Protein AF-C0Z719-F1 (afdb_monomer)

Solvent-accessible surface area (backbone atoms only — not comparable to full-atom values): 5711 Å² total; per-residue (Å²): 136,86,65,74,73,58,56,56,56,55,49,51,53,54,52,52,50,47,54,56,50,30,56,76,69,71,51,59,74,87,82,38,93,46,71,56,60,46,40,41,57,53,52,72,75,46,57,66,73,59,44,51,55,48,52,67,68,60,41,79,90,42,68,47,101,46,76,62,14,46,46,49,50,36,42,52,54,47,47,48,73,76,51,74,77,72,83,85,76,83,86,78,132

Foldseek 3Di:
DDDVVVVVVVVVVVVVVLVVLCVVVVHDPVVDPDLLVSLLVSLVPDDLVVLVVVLVVLDPVQCDPDSSVSNNVSSVVSNCVVDVPDPPDDPDD

Mean predicted aligned error: 10.05 Å

Radius of gyration: 14.97 Å; Cα contacts (8 Å, |Δi|>4): 56; chains: 1; bounding box: 52×32×28 Å

Sequence (93 aa):
MHNPSNVSVDAIKLLGLMDEVCEKLGLRLRDYTTPEDLFEAVFSRTSIKILRKLDEKMGDEYLQDDLLGIMHRAVRARIRKVSPETVESGRSA

Nearest PDB structures (foldseek):
  5njd-assembly5_J  TM=4.935E-01  e=2.144E+00  Homo sapiens

Organism: Brevibacillus brevis (strain 47 / JCM 6285 / NBRC 100599) (NCBI:txid358681)

pLDDT: mean 73.06, std 14.01, range [36.69, 87.94]

Structure (mmCIF, N/CA/C/O backbone):
data_AF-C0Z719-F1
#
_entry.id   AF-C0Z719-F1
#
loop_
_atom_site.group_PDB
_atom_site.id
_atom_site.type_symbol
_atom_site.label_atom_id
_atom_site.label_alt_id
_atom_site.label_comp_id
_atom_site.label_asym_id
_atom_site.label_entity_id
_atom_site.label_seq_id
_atom_site.pdbx_PDB_ins_code
_atom_site.Cartn_x
_atom_site.Cartn_y
_atom_site.Cartn_z
_atom_site.occupancy
_atom_site.B_iso_or_equiv
_atom_site.auth_seq_id
_atom_site.auth_comp_id
_atom_site.auth_asym_id
_atom_site.auth_atom_id
_atom_site.pdbx_PDB_model_num
ATOM 1 N N . MET A 1 1 ? 17.298 17.095 -16.098 1.00 37.38 1 MET A N 1
ATOM 2 C CA . MET A 1 1 ? 18.143 15.882 -16.105 1.00 37.38 1 MET A CA 1
ATOM 3 C C . MET A 1 1 ? 17.756 15.052 -14.890 1.00 37.38 1 MET A C 1
ATOM 5 O O . MET A 1 1 ? 18.154 15.404 -13.789 1.00 37.38 1 MET A O 1
ATOM 9 N N . HIS A 1 2 ? 16.899 14.041 -15.056 1.00 41.38 2 HIS A N 1
ATOM 10 C CA . HIS A 1 2 ? 16.588 13.102 -13.973 1.00 41.38 2 HIS A CA 1
ATOM 11 C C . HIS A 1 2 ? 17.755 12.127 -13.844 1.00 41.38 2 HIS A C 1
ATOM 13 O O . HIS A 1 2 ? 18.150 11.511 -14.831 1.00 41.38 2 HIS A O 1
ATOM 19 N N . ASN A 1 3 ? 18.331 12.033 -12.648 1.00 36.69 3 ASN A N 1
ATOM 20 C CA . ASN A 1 3 ? 19.425 11.118 -12.362 1.00 36.69 3 A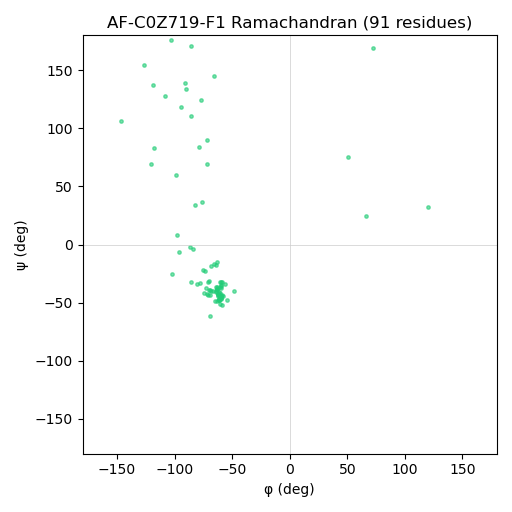SN A CA 1
ATOM 21 C C . ASN A 1 3 ? 18.810 9.750 -11.998 1.00 36.69 3 ASN A C 1
ATOM 23 O O . ASN A 1 3 ? 18.204 9.643 -10.929 1.00 36.69 3 ASN A O 1
ATOM 27 N N . PRO A 1 4 ? 18.939 8.706 -12.838 1.00 46.59 4 PRO A N 1
ATOM 28 C CA . PRO A 1 4 ? 18.322 7.394 -12.594 1.00 46.59 4 PRO A CA 1
ATOM 29 C C . PRO A 1 4 ? 18.847 6.703 -11.322 1.00 46.59 4 PRO A C 1
ATOM 31 O O . PRO A 1 4 ? 18.224 5.783 -10.804 1.00 46.59 4 PRO A O 1
ATOM 34 N N . SER A 1 5 ? 19.971 7.171 -10.776 1.00 49.09 5 SER A N 1
ATOM 35 C CA . SER A 1 5 ? 20.624 6.589 -9.602 1.00 49.09 5 SER A CA 1
ATOM 36 C C . SER A 1 5 ? 19.928 6.888 -8.267 1.00 49.09 5 SER A C 1
ATOM 38 O O . SER A 1 5 ? 20.126 6.139 -7.315 1.00 49.09 5 SER A O 1
ATOM 40 N N . ASN A 1 6 ? 19.118 7.951 -8.170 1.00 51.22 6 ASN A N 1
ATOM 41 C CA . ASN A 1 6 ? 18.390 8.269 -6.930 1.00 51.22 6 ASN A CA 1
ATOM 42 C C . ASN A 1 6 ? 17.116 7.426 -6.774 1.00 51.22 6 ASN A C 1
ATOM 44 O O . ASN A 1 6 ? 16.786 7.017 -5.664 1.00 51.22 6 ASN A O 1
ATOM 48 N N . VAL A 1 7 ? 16.457 7.110 -7.893 1.00 48.66 7 VAL A N 1
ATOM 49 C CA . VAL A 1 7 ? 15.216 6.320 -7.938 1.00 48.66 7 VAL A CA 1
ATOM 50 C C . VAL A 1 7 ? 15.427 4.938 -7.322 1.00 48.66 7 VAL A C 1
ATOM 52 O O . VAL A 1 7 ? 14.628 4.502 -6.499 1.00 48.66 7 VAL A O 1
ATOM 55 N N . SER A 1 8 ? 16.548 4.279 -7.630 1.00 56.59 8 SER A N 1
ATOM 56 C CA . SER A 1 8 ? 16.845 2.949 -7.087 1.00 56.59 8 SER A CA 1
ATOM 57 C C . SER A 1 8 ? 16.993 2.944 -5.564 1.00 56.59 8 SER A C 1
ATOM 59 O O . SER A 1 8 ? 16.567 1.996 -4.915 1.00 56.59 8 SER A O 1
ATOM 61 N N . VAL A 1 9 ? 17.571 3.987 -4.963 1.00 56.62 9 VAL A N 1
ATOM 62 C CA . VAL A 1 9 ? 17.841 4.006 -3.515 1.00 56.62 9 VAL A CA 1
ATOM 63 C C . VAL A 1 9 ? 16.561 4.228 -2.711 1.00 56.62 9 VAL A C 1
ATOM 65 O O . VAL A 1 9 ? 16.353 3.561 -1.694 1.00 56.62 9 VAL A O 1
ATOM 68 N N . ASP A 1 10 ? 15.692 5.134 -3.158 1.00 62.16 10 ASP A N 1
ATOM 69 C CA . ASP A 1 10 ? 14.409 5.380 -2.497 1.00 62.16 10 ASP A CA 1
ATOM 70 C C . ASP A 1 10 ? 13.420 4.231 -2.725 1.00 62.16 10 ASP A C 1
ATOM 72 O O . ASP A 1 10 ? 12.755 3.811 -1.776 1.00 62.16 10 ASP A O 1
ATOM 76 N N . ALA A 1 11 ? 13.418 3.626 -3.918 1.00 60.59 11 ALA A N 1
ATOM 77 C CA . ALA A 1 11 ? 12.654 2.415 -4.209 1.00 60.59 11 ALA A CA 1
ATOM 78 C C . ALA A 1 11 ? 13.061 1.238 -3.312 1.00 60.59 11 ALA A C 1
ATOM 80 O O . ALA A 1 11 ? 12.206 0.586 -2.717 1.00 60.59 11 ALA A O 1
ATOM 81 N N . ILE A 1 12 ? 14.367 0.989 -3.152 1.00 64.38 12 ILE A N 1
ATOM 82 C CA . ILE A 1 12 ? 14.877 -0.092 -2.295 1.00 64.38 12 ILE A CA 1
ATOM 83 C C . ILE A 1 12 ? 14.483 0.137 -0.832 1.00 64.38 12 ILE A C 1
ATOM 85 O O . ILE A 1 12 ? 14.044 -0.795 -0.160 1.00 64.38 12 ILE A O 1
ATOM 89 N N . LYS A 1 13 ? 14.586 1.375 -0.328 1.00 68.31 13 LYS A N 1
ATOM 90 C CA . LYS A 1 13 ? 14.149 1.705 1.040 1.00 68.31 13 LYS A CA 1
ATOM 91 C C . LYS A 1 13 ? 12.650 1.494 1.228 1.00 68.31 13 LYS A C 1
ATOM 93 O O . LYS A 1 13 ? 12.226 1.033 2.284 1.00 68.31 13 LYS A O 1
ATOM 98 N N . LEU A 1 14 ? 11.857 1.841 0.221 1.00 67.06 14 LEU A N 1
ATOM 99 C CA . LEU A 1 14 ? 10.407 1.701 0.241 1.00 67.06 14 LEU A CA 1
ATOM 100 C C . LEU A 1 14 ? 9.972 0.229 0.195 1.00 67.06 14 LEU A C 1
ATOM 102 O O . LEU A 1 14 ? 9.074 -0.164 0.934 1.00 67.06 14 LEU A O 1
ATOM 106 N N . LEU A 1 15 ? 10.662 -0.597 -0.593 1.00 68.50 15 LEU A N 1
ATOM 107 C CA . LEU A 1 15 ? 10.464 -2.047 -0.615 1.00 68.50 15 LEU A CA 1
ATOM 108 C C . LEU A 1 15 ? 10.894 -2.705 0.704 1.00 68.50 15 LEU A C 1
ATOM 110 O O . LEU A 1 15 ? 10.173 -3.555 1.214 1.00 68.50 15 LEU A O 1
ATOM 114 N N . GLY A 1 16 ? 12.003 -2.264 1.307 1.00 71.12 16 GLY A N 1
ATOM 115 C CA . GLY A 1 16 ? 12.414 -2.724 2.639 1.00 71.12 16 GLY A CA 1
ATOM 116 C C . GLY A 1 16 ? 11.405 -2.358 3.734 1.00 71.12 16 GLY A C 1
ATOM 117 O O . GLY A 1 16 ? 11.105 -3.170 4.604 1.00 71.12 16 GLY A O 1
ATOM 118 N N . LEU A 1 17 ? 10.810 -1.163 3.650 1.00 70.31 17 LEU A N 1
ATOM 119 C CA . LEU A 1 17 ? 9.681 -0.770 4.499 1.00 70.31 17 LEU A CA 1
ATOM 120 C C . LEU A 1 17 ? 8.468 -1.687 4.297 1.00 70.31 17 LEU A C 1
ATOM 122 O O . LEU A 1 17 ? 7.766 -1.976 5.262 1.00 70.31 17 LEU A O 1
ATOM 126 N N . MET A 1 18 ? 8.212 -2.149 3.071 1.00 71.69 18 MET A N 1
ATOM 127 C CA . MET A 1 18 ? 7.097 -3.057 2.804 1.00 71.69 18 MET A CA 1
ATOM 128 C C . MET A 1 18 ? 7.303 -4.445 3.384 1.00 71.69 18 MET A C 1
ATOM 130 O O . MET A 1 18 ? 6.352 -4.989 3.939 1.00 71.69 18 MET A O 1
ATOM 134 N N . ASP A 1 19 ? 8.516 -4.980 3.322 1.00 72.62 19 ASP A N 1
ATOM 135 C CA . ASP A 1 19 ? 8.841 -6.266 3.939 1.00 72.62 19 ASP A CA 1
ATOM 136 C C . ASP A 1 19 ? 8.627 -6.217 5.464 1.00 72.62 19 ASP A C 1
ATOM 138 O O . ASP A 1 19 ? 7.881 -7.025 6.021 1.00 72.62 19 ASP A O 1
ATOM 142 N N . GLU A 1 20 ? 9.133 -5.164 6.122 1.00 75.38 20 GLU A N 1
ATOM 143 C CA . GLU A 1 20 ? 8.942 -4.950 7.564 1.00 75.38 20 GLU A CA 1
ATOM 144 C C . GLU A 1 20 ? 7.457 -4.793 7.937 1.00 75.38 20 GLU A C 1
ATOM 146 O O . GLU A 1 20 ? 6.985 -5.320 8.949 1.00 75.38 20 GLU A O 1
ATOM 151 N N . VAL A 1 21 ? 6.689 -4.064 7.123 1.00 74.75 21 VAL A N 1
ATOM 152 C CA . VAL A 1 21 ? 5.252 -3.878 7.352 1.00 74.75 21 VAL A CA 1
ATOM 153 C C . VAL A 1 21 ? 4.486 -5.184 7.136 1.00 74.75 21 VAL A C 1
ATOM 155 O O . VAL A 1 21 ? 3.592 -5.486 7.927 1.00 74.75 21 VAL A O 1
ATOM 158 N N . CYS A 1 22 ? 4.830 -5.980 6.121 1.00 80.25 22 CYS A N 1
ATOM 159 C CA . CYS A 1 22 ? 4.226 -7.295 5.906 1.00 80.25 22 CYS A CA 1
ATOM 160 C C . CYS A 1 22 ? 4.468 -8.208 7.111 1.00 80.25 22 CYS A C 1
ATOM 162 O O . CYS A 1 22 ? 3.514 -8.797 7.622 1.00 80.25 22 CYS A O 1
ATOM 164 N N . GLU A 1 23 ? 5.702 -8.253 7.621 1.00 80.44 23 GLU A N 1
ATOM 165 C CA . GLU A 1 23 ? 6.060 -9.052 8.794 1.00 80.44 23 GLU A CA 1
ATOM 166 C C . GLU A 1 23 ? 5.282 -8.608 10.043 1.00 80.44 23 GLU A C 1
ATOM 168 O O . GLU A 1 23 ? 4.635 -9.428 10.698 1.00 80.44 23 GLU A O 1
ATOM 173 N N . LYS A 1 24 ? 5.234 -7.296 10.319 1.00 79.81 24 LYS A N 1
ATOM 174 C CA . LYS A 1 24 ? 4.464 -6.725 11.442 1.00 79.81 24 LYS A CA 1
ATOM 175 C C . LYS A 1 24 ? 2.968 -7.013 11.356 1.00 79.81 24 LYS A C 1
ATOM 177 O O . LYS A 1 24 ? 2.303 -7.139 12.383 1.00 79.81 24 LYS A O 1
ATOM 182 N N . LEU A 1 25 ? 2.427 -7.098 10.144 1.00 79.06 25 LEU A N 1
ATOM 183 C CA . LEU A 1 25 ? 1.021 -7.417 9.901 1.00 79.06 25 LEU A CA 1
ATOM 184 C C . LEU A 1 25 ? 0.750 -8.928 9.826 1.00 79.06 25 LEU A C 1
ATOM 186 O O . LEU A 1 25 ? -0.413 -9.318 9.675 1.00 79.06 25 LEU A O 1
ATOM 190 N N . GLY A 1 26 ? 1.786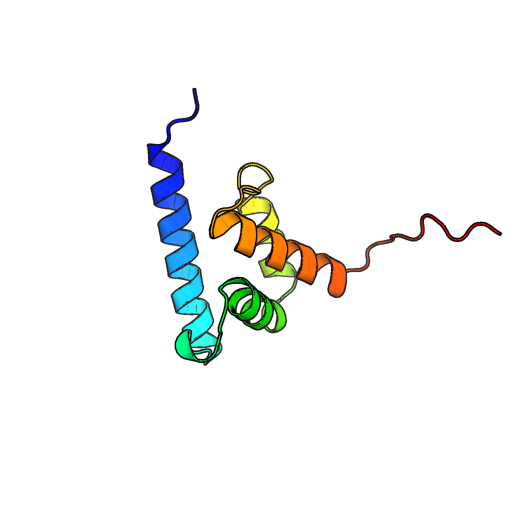 -9.767 9.936 1.00 83.69 26 GLY A N 1
ATOM 191 C CA . GLY A 1 26 ? 1.697 -11.221 9.813 1.00 83.69 26 GLY A CA 1
ATOM 192 C C . GLY A 1 26 ? 1.307 -11.689 8.409 1.00 83.69 26 GLY A C 1
ATOM 193 O O . GLY A 1 26 ? 0.720 -12.760 8.265 1.00 83.69 26 GLY A O 1
ATOM 194 N N . LEU A 1 27 ? 1.575 -10.879 7.384 1.00 82.69 27 LEU A N 1
ATOM 195 C CA . LEU A 1 27 ? 1.283 -11.188 5.988 1.00 82.69 27 LEU A CA 1
ATOM 196 C C . LEU A 1 27 ? 2.481 -11.903 5.364 1.00 82.69 27 LEU A C 1
ATOM 198 O O . LEU A 1 27 ? 3.620 -11.469 5.523 1.00 82.69 27 LEU A O 1
ATOM 202 N N . ARG A 1 28 ? 2.236 -12.994 4.633 1.00 78.88 28 ARG A N 1
ATOM 203 C CA . ARG A 1 28 ? 3.288 -13.715 3.908 1.00 78.88 28 ARG A CA 1
ATOM 204 C C . ARG A 1 28 ? 3.125 -13.476 2.419 1.00 78.88 28 ARG A C 1
ATOM 206 O O . ARG A 1 28 ? 2.064 -13.751 1.876 1.00 78.88 28 ARG A O 1
ATOM 213 N N . LEU A 1 29 ? 4.198 -13.053 1.752 1.00 72.00 29 LEU A N 1
ATOM 214 C CA . LEU A 1 29 ? 4.235 -12.823 0.300 1.00 72.00 29 LEU A CA 1
ATOM 215 C C . LEU A 1 29 ? 3.652 -13.986 -0.518 1.00 72.00 29 LEU A C 1
ATOM 217 O O . LEU A 1 29 ? 2.909 -13.760 -1.461 1.00 72.00 29 LEU A O 1
ATOM 221 N N . ARG A 1 30 ? 3.934 -15.231 -0.116 1.00 79.19 30 ARG A N 1
ATOM 222 C CA . ARG A 1 30 ? 3.451 -16.450 -0.790 1.00 79.19 30 ARG A CA 1
ATOM 223 C C . ARG A 1 30 ? 1.931 -16.646 -0.770 1.00 79.19 30 ARG A C 1
ATOM 225 O O . ARG A 1 30 ? 1.433 -17.481 -1.515 1.00 79.19 30 ARG A O 1
ATOM 232 N N . ASP A 1 31 ? 1.227 -15.943 0.115 1.00 82.06 31 ASP A N 1
ATOM 233 C CA . ASP A 1 31 ? -0.229 -16.037 0.238 1.00 82.06 31 ASP A CA 1
ATOM 234 C C . ASP A 1 31 ? -0.936 -15.118 -0.782 1.00 82.06 31 ASP A C 1
ATOM 236 O O . ASP A 1 31 ? -2.160 -15.139 -0.886 1.00 82.06 31 ASP A O 1
ATOM 240 N N . TYR A 1 32 ? -0.173 -14.332 -1.554 1.00 82.19 32 TYR A N 1
ATOM 241 C CA . TYR A 1 32 ? -0.676 -13.383 -2.543 1.00 82.19 32 TYR A CA 1
ATOM 242 C C . TYR A 1 32 ? -0.178 -13.747 -3.940 1.00 82.19 32 TYR A C 1
ATOM 244 O O . TYR A 1 32 ? 0.983 -14.105 -4.134 1.00 82.19 32 TYR A O 1
ATOM 252 N N . THR A 1 33 ? -1.076 -13.657 -4.922 1.00 82.00 33 THR A N 1
ATOM 253 C CA . THR A 1 33 ? -0.770 -14.013 -6.318 1.00 82.00 33 THR A CA 1
ATOM 254 C C . THR A 1 33 ? -0.143 -12.839 -7.061 1.00 82.00 33 THR A C 1
ATOM 256 O O . THR A 1 33 ? 0.705 -13.035 -7.931 1.00 82.00 33 THR A O 1
ATOM 259 N N . THR A 1 34 ? -0.531 -11.614 -6.699 1.00 83.31 34 THR A N 1
ATOM 260 C CA . THR A 1 34 ? -0.009 -10.389 -7.302 1.00 83.31 34 THR A CA 1
ATOM 261 C C . THR A 1 34 ? 0.521 -9.421 -6.237 1.00 83.31 34 THR A C 1
ATOM 263 O O . THR A 1 34 ? 0.065 -9.445 -5.089 1.00 83.31 34 THR A O 1
ATOM 266 N N . PRO A 1 35 ? 1.471 -8.534 -6.593 1.00 81.56 35 PRO A N 1
ATOM 267 C CA . PRO A 1 35 ? 1.898 -7.459 -5.700 1.00 81.56 35 PRO A CA 1
ATOM 268 C C . PRO A 1 35 ? 0.754 -6.521 -5.304 1.00 81.56 35 PRO A C 1
ATOM 270 O O . PRO A 1 35 ? 0.743 -6.011 -4.190 1.00 81.56 35 PRO A O 1
ATOM 273 N N . GLU A 1 36 ? -0.219 -6.315 -6.196 1.00 83.75 36 GLU A N 1
ATOM 274 C CA . GLU A 1 36 ? -1.400 -5.491 -5.931 1.00 83.75 36 GLU A CA 1
ATOM 275 C C . GLU A 1 36 ? -2.226 -6.047 -4.765 1.00 83.75 36 GLU A C 1
ATOM 277 O O . GLU A 1 36 ? -2.513 -5.301 -3.828 1.00 83.75 36 GLU A O 1
ATOM 282 N N . ASP A 1 37 ? -2.511 -7.355 -4.760 1.00 85.56 37 ASP A N 1
ATOM 283 C CA . ASP A 1 37 ? -3.262 -8.006 -3.675 1.00 85.56 37 ASP A CA 1
ATOM 284 C C . ASP A 1 37 ? -2.544 -7.862 -2.323 1.00 85.56 37 ASP A C 1
ATOM 286 O O . ASP A 1 37 ? -3.166 -7.588 -1.290 1.00 85.56 37 ASP A O 1
ATOM 290 N N . LEU A 1 38 ? -1.214 -8.022 -2.326 1.00 86.25 38 LEU A N 1
ATOM 291 C CA . LEU A 1 38 ? -0.389 -7.850 -1.130 1.00 86.25 38 LEU A CA 1
ATOM 292 C C . LEU A 1 38 ? -0.471 -6.409 -0.617 1.00 86.25 38 LEU A C 1
ATOM 294 O O . LEU A 1 38 ? -0.698 -6.181 0.574 1.00 86.25 38 LEU A O 1
ATOM 298 N N . PHE A 1 39 ? -0.295 -5.431 -1.505 1.00 86.38 39 PHE A N 1
ATOM 299 C CA . PHE A 1 39 ? -0.350 -4.021 -1.144 1.00 86.38 39 PHE A CA 1
ATOM 300 C C . PHE A 1 39 ? -1.738 -3.614 -0.652 1.00 86.38 39 PHE A C 1
ATOM 302 O O . PHE A 1 39 ? -1.837 -2.919 0.361 1.00 86.38 39 PHE A O 1
ATOM 309 N N . GLU A 1 40 ? -2.818 -4.086 -1.278 1.00 84.88 40 GLU A N 1
ATOM 310 C CA . GLU A 1 40 ? -4.170 -3.839 -0.778 1.00 84.88 40 GLU A CA 1
ATOM 311 C C . GLU A 1 40 ? -4.347 -4.413 0.634 1.00 84.88 40 GLU A C 1
ATOM 313 O O . GLU A 1 40 ? -4.849 -3.715 1.520 1.00 84.88 40 GLU A O 1
ATOM 318 N N . ALA A 1 41 ? -3.877 -5.636 0.894 1.00 86.44 41 ALA A N 1
ATOM 319 C CA . ALA A 1 41 ? -3.952 -6.245 2.220 1.00 86.44 41 ALA A CA 1
ATOM 320 C C . ALA A 1 41 ? -3.154 -5.458 3.272 1.00 86.44 41 ALA A C 1
ATOM 322 O O . ALA A 1 41 ? 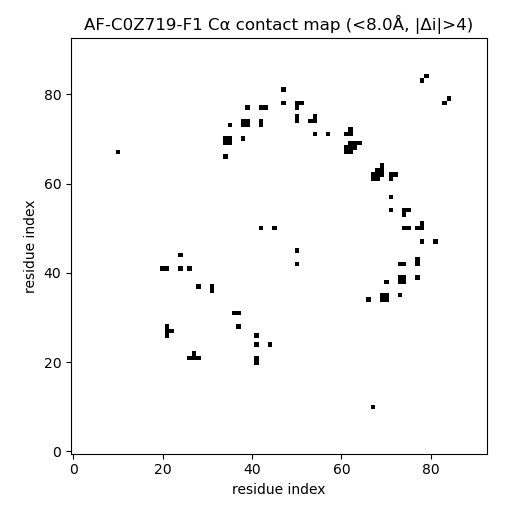-3.671 -5.184 4.362 1.00 86.44 41 ALA A O 1
ATOM 323 N N . VAL A 1 42 ? -1.938 -5.023 2.938 1.00 84.75 42 VAL A N 1
ATOM 324 C CA . VAL A 1 42 ? -1.103 -4.172 3.798 1.00 84.75 42 VAL A CA 1
ATOM 325 C C . VAL A 1 42 ? -1.800 -2.843 4.100 1.00 84.75 42 VAL A C 1
ATOM 327 O O . VAL A 1 42 ? -1.958 -2.450 5.264 1.00 84.75 42 VAL A O 1
ATOM 330 N N . PHE A 1 43 ? -2.274 -2.144 3.070 1.00 86.69 43 PHE A N 1
ATOM 331 C CA . PHE A 1 43 ? -2.903 -0.834 3.217 1.00 86.69 43 PHE A CA 1
ATOM 332 C C . PHE A 1 43 ? -4.302 -0.916 3.830 1.00 86.69 43 PHE A C 1
ATOM 334 O O . PHE A 1 43 ? -4.750 0.035 4.475 1.00 86.69 43 PHE A O 1
ATOM 341 N N . SER A 1 44 ? -4.975 -2.066 3.742 1.00 85.12 44 SER A N 1
ATOM 342 C CA . SER A 1 44 ? -6.233 -2.310 4.451 1.00 85.12 44 SER A CA 1
ATOM 343 C C . SER A 1 44 ? -6.071 -2.189 5.971 1.00 85.12 44 SER A C 1
ATOM 345 O O . SER A 1 44 ? -6.957 -1.643 6.634 1.00 85.12 44 SER A O 1
ATOM 347 N N . ARG A 1 45 ? -4.914 -2.615 6.498 1.00 83.69 45 ARG A N 1
ATOM 348 C CA . ARG A 1 45 ? -4.560 -2.609 7.927 1.00 83.69 45 ARG A CA 1
ATOM 349 C C . ARG A 1 45 ? -3.749 -1.383 8.352 1.00 83.69 45 ARG A C 1
ATOM 351 O O . ARG A 1 45 ? -3.495 -1.191 9.538 1.00 83.69 45 ARG A O 1
ATOM 358 N N . THR A 1 46 ? -3.349 -0.547 7.399 1.00 83.06 46 THR A N 1
ATOM 359 C CA . THR A 1 46 ? -2.543 0.649 7.649 1.00 83.06 46 THR A CA 1
ATOM 360 C C . THR A 1 46 ? -3.441 1.861 7.898 1.00 83.06 46 THR A C 1
ATOM 362 O O . THR A 1 46 ? -4.457 2.059 7.233 1.00 83.06 46 THR A O 1
ATOM 365 N N . SER A 1 47 ? -3.071 2.706 8.865 1.00 84.94 47 SER A N 1
ATOM 366 C CA . SER A 1 47 ? -3.839 3.919 9.165 1.00 84.94 47 SER A CA 1
ATOM 367 C C . SER A 1 47 ? -3.797 4.925 8.010 1.00 84.94 47 SER A C 1
ATOM 369 O O . SER A 1 47 ? -2.761 5.121 7.371 1.00 84.94 47 SER A O 1
ATOM 371 N N . ILE A 1 48 ? -4.896 5.651 7.803 1.00 85.06 48 ILE A N 1
ATOM 372 C CA . ILE A 1 48 ? -5.002 6.638 6.721 1.00 85.06 48 ILE A CA 1
ATOM 373 C C . ILE A 1 48 ? -3.939 7.746 6.791 1.00 85.06 48 ILE A C 1
ATOM 375 O O . ILE A 1 48 ? -3.468 8.218 5.762 1.00 85.06 48 ILE A O 1
ATOM 379 N N . LYS A 1 49 ? -3.505 8.126 8.002 1.00 83.69 49 LYS A N 1
ATOM 380 C CA . LYS A 1 49 ? -2.440 9.122 8.205 1.00 83.69 49 LYS A CA 1
ATOM 381 C C . LYS A 1 49 ? -1.106 8.657 7.620 1.00 83.69 49 LYS A C 1
ATOM 383 O O . LYS A 1 49 ? -0.364 9.473 7.086 1.00 83.69 49 LYS A O 1
ATOM 388 N N . ILE A 1 50 ? -0.798 7.365 7.738 1.00 82.75 50 ILE A N 1
ATOM 389 C CA . ILE A 1 50 ? 0.420 6.777 7.168 1.00 82.75 50 ILE A CA 1
ATOM 390 C C . ILE A 1 50 ? 0.289 6.704 5.647 1.00 82.75 50 ILE A C 1
ATOM 392 O O . ILE A 1 50 ? 1.222 7.082 4.949 1.00 82.75 50 ILE A O 1
ATOM 396 N N . LEU A 1 51 ? -0.881 6.300 5.142 1.00 83.69 51 LEU A N 1
ATOM 397 C CA . LEU A 1 51 ? -1.139 6.228 3.703 1.00 83.69 51 LEU A CA 1
ATOM 398 C C . LEU A 1 51 ? -0.995 7.592 3.016 1.00 83.69 51 LEU A C 1
ATOM 400 O O . LEU A 1 51 ? -0.349 7.664 1.981 1.00 83.69 51 LEU A O 1
ATOM 404 N N . ARG A 1 52 ? -1.519 8.678 3.604 1.00 84.19 52 ARG A N 1
ATOM 405 C CA . ARG A 1 52 ? -1.354 10.039 3.055 1.00 84.19 52 ARG A CA 1
ATOM 406 C C . ARG A 1 52 ? 0.114 10.460 2.982 1.00 84.19 52 ARG A C 1
ATOM 408 O O . ARG A 1 52 ? 0.567 10.869 1.925 1.00 84.19 52 ARG A O 1
ATOM 415 N N . LYS A 1 53 ? 0.881 10.245 4.056 1.00 82.81 53 LYS A N 1
ATOM 416 C CA . LYS A 1 53 ? 2.330 10.515 4.051 1.00 82.81 53 LYS A CA 1
ATOM 417 C C . LYS A 1 53 ? 3.071 9.702 2.991 1.00 82.81 53 LYS A C 1
ATOM 419 O O . LYS A 1 53 ? 4.067 10.166 2.449 1.00 82.81 53 LYS A O 1
ATOM 424 N N . LEU A 1 54 ? 2.621 8.473 2.744 1.00 79.25 54 LEU A N 1
ATOM 425 C CA . LEU A 1 54 ? 3.201 7.589 1.743 1.00 79.25 54 LEU A CA 1
ATOM 426 C C . LEU A 1 54 ? 2.881 8.070 0.319 1.00 79.25 54 LEU A C 1
ATOM 428 O O . LEU A 1 54 ? 3.785 8.117 -0.507 1.00 79.25 54 LEU A O 1
ATOM 432 N N . ASP A 1 55 ? 1.637 8.489 0.065 1.00 84.19 55 ASP A N 1
ATOM 433 C CA . ASP A 1 55 ? 1.198 9.108 -1.195 1.00 84.19 55 ASP A CA 1
ATOM 434 C C . ASP A 1 55 ? 1.963 10.406 -1.496 1.00 84.19 55 ASP A C 1
ATOM 436 O O . ASP A 1 55 ? 2.461 10.571 -2.606 1.00 84.19 55 ASP A O 1
ATOM 440 N N . GLU A 1 56 ? 2.138 11.276 -0.495 1.00 82.56 56 GLU A N 1
ATOM 441 C CA . GLU A 1 56 ? 2.925 12.514 -0.606 1.00 82.56 56 GLU A CA 1
ATOM 442 C C . GLU A 1 56 ? 4.412 12.243 -0.872 1.00 82.56 56 GLU A C 1
ATOM 444 O O . GLU A 1 56 ? 5.058 12.990 -1.601 1.00 82.56 56 GLU A O 1
ATOM 449 N N . LYS A 1 57 ? 4.967 11.183 -0.269 1.00 76.38 57 LYS A N 1
ATOM 450 C CA . LYS A 1 57 ? 6.388 10.836 -0.398 1.00 76.38 57 LYS A CA 1
ATOM 451 C C . LYS A 1 57 ? 6.713 10.151 -1.724 1.00 76.38 57 LYS A C 1
ATOM 453 O O . LYS A 1 57 ? 7.824 10.325 -2.213 1.00 76.38 57 LYS A O 1
ATOM 458 N N . MET A 1 58 ? 5.786 9.358 -2.265 1.00 77.44 58 MET A N 1
ATOM 459 C CA . MET A 1 58 ? 5.905 8.856 -3.631 1.00 77.44 58 MET A CA 1
ATOM 460 C C . MET A 1 58 ? 5.718 10.034 -4.592 1.00 77.44 58 MET A C 1
ATOM 462 O O . MET A 1 58 ? 6.659 10.425 -5.258 1.00 77.44 58 MET A O 1
ATOM 466 N N . GLY A 1 59 ? 4.566 10.702 -4.600 1.00 71.88 59 GLY A N 1
ATOM 467 C CA . GLY A 1 59 ? 4.282 11.722 -5.615 1.00 71.88 5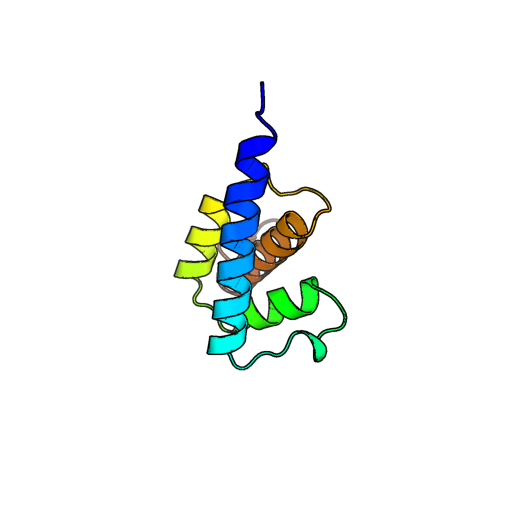9 GLY A CA 1
ATOM 468 C C . GLY A 1 59 ? 4.020 11.115 -7.003 1.00 71.88 59 GLY A C 1
ATOM 469 O O . GLY A 1 59 ? 4.200 9.920 -7.231 1.00 71.88 59 GLY A O 1
ATOM 470 N N . ASP A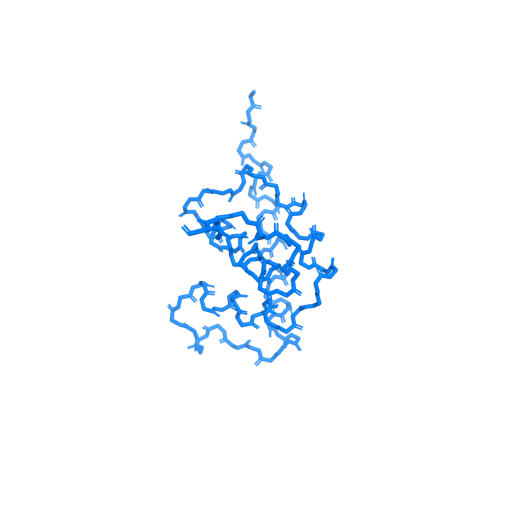 1 60 ? 3.536 11.931 -7.945 1.00 75.44 60 ASP A N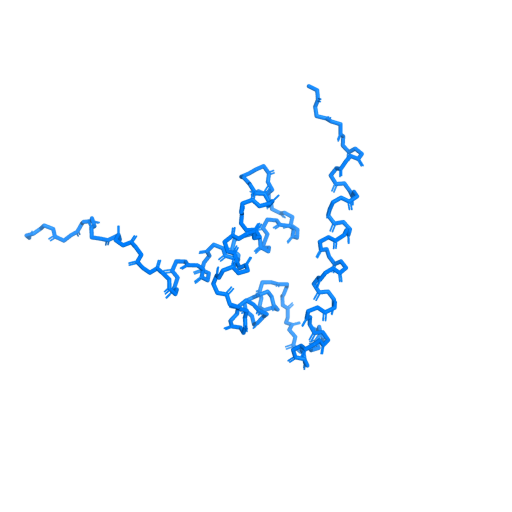 1
ATOM 471 C CA . ASP A 1 60 ? 3.026 11.449 -9.245 1.00 75.44 60 ASP A CA 1
ATOM 472 C C . ASP A 1 60 ? 4.106 10.876 -10.176 1.00 75.44 60 ASP A C 1
ATOM 474 O O . ASP A 1 60 ? 3.792 10.129 -11.102 1.00 75.44 60 ASP A O 1
ATOM 478 N N . GLU A 1 61 ? 5.380 11.188 -9.933 1.00 68.69 61 GLU A N 1
ATOM 479 C CA . GLU A 1 61 ? 6.506 10.707 -10.744 1.00 68.69 61 GLU A CA 1
ATOM 480 C C . GLU A 1 61 ? 6.711 9.180 -10.661 1.00 68.69 61 GLU A C 1
ATOM 482 O O . GLU A 1 61 ? 7.335 8.598 -11.549 1.00 68.69 61 GLU A O 1
ATOM 487 N N . TYR A 1 62 ? 6.120 8.526 -9.654 1.00 64.31 62 TYR A N 1
ATOM 488 C CA . TYR A 1 62 ? 6.170 7.073 -9.454 1.00 64.31 62 TYR A CA 1
ATOM 489 C C . TYR A 1 62 ? 4.924 6.343 -9.976 1.00 64.31 62 TYR A C 1
ATOM 491 O O . TYR A 1 62 ? 4.799 5.143 -9.765 1.00 64.31 62 TYR A O 1
ATOM 499 N N . LEU A 1 63 ? 4.013 7.014 -10.694 1.00 65.12 63 LEU A N 1
ATOM 500 C CA . LEU A 1 63 ? 2.848 6.387 -11.348 1.00 65.12 63 LEU A CA 1
ATOM 501 C C . LEU A 1 63 ? 3.210 5.630 -12.639 1.00 65.12 63 LEU A C 1
ATOM 503 O O . LEU A 1 63 ? 2.460 5.663 -13.616 1.00 65.12 63 LEU A O 1
ATOM 507 N N . GLN A 1 64 ? 4.362 4.969 -12.678 1.00 72.69 64 GLN A N 1
ATOM 508 C CA . GLN A 1 64 ? 4.745 4.144 -13.823 1.00 72.69 64 GLN A CA 1
ATOM 509 C C . GLN A 1 64 ? 4.170 2.724 -13.691 1.00 72.69 64 GLN A C 1
ATOM 511 O O . GLN A 1 64 ? 3.609 2.353 -12.663 1.00 72.69 64 GLN A O 1
ATOM 516 N N . ASP A 1 65 ? 4.271 1.901 -14.736 1.00 65.88 65 ASP A N 1
ATOM 517 C CA . ASP A 1 65 ? 3.811 0.501 -14.695 1.00 65.88 65 ASP A CA 1
ATOM 518 C C . ASP A 1 65 ? 4.829 -0.457 -14.056 1.00 65.88 65 ASP A C 1
ATOM 520 O O . ASP A 1 65 ? 4.946 -1.625 -14.423 1.00 65.88 65 ASP A O 1
ATOM 524 N N . ASP A 1 66 ? 5.565 0.039 -13.067 1.00 77.31 66 ASP A N 1
ATOM 525 C CA . ASP A 1 66 ? 6.487 -0.728 -1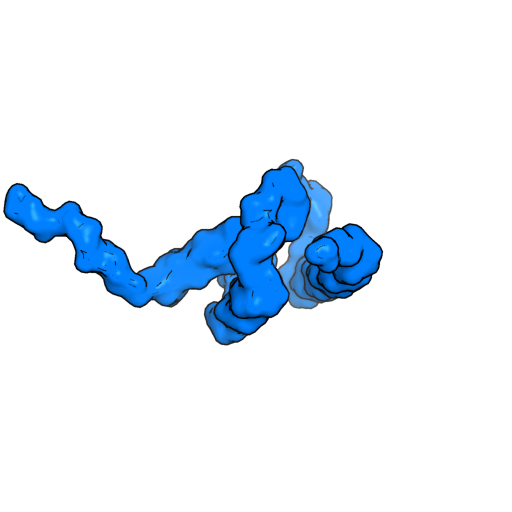2.246 1.00 77.31 66 ASP A CA 1
ATOM 526 C C . ASP A 1 66 ? 5.886 -1.035 -10.862 1.00 77.31 66 ASP A C 1
ATOM 528 O O . ASP A 1 66 ? 4.778 -0.622 -10.505 1.00 77.31 66 ASP A O 1
ATOM 532 N N . LEU A 1 67 ? 6.624 -1.802 -10.056 1.00 77.81 67 LEU A N 1
ATOM 533 C CA . LEU A 1 67 ? 6.187 -2.230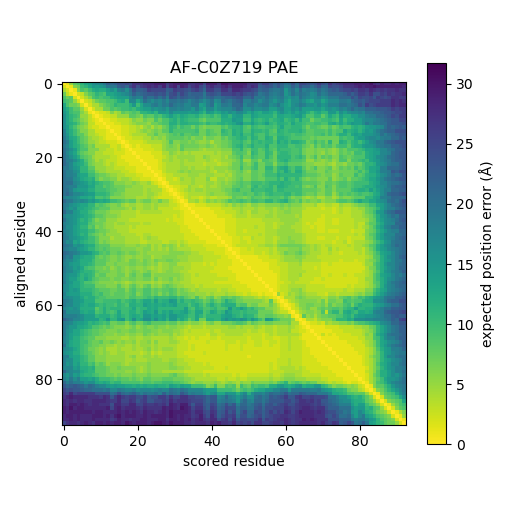 -8.724 1.00 77.81 67 LEU A CA 1
ATOM 534 C C . LEU A 1 67 ? 5.827 -1.042 -7.812 1.00 77.81 67 LEU A C 1
ATOM 536 O O . LEU A 1 67 ? 4.901 -1.140 -7.004 1.00 77.81 67 LEU A O 1
ATOM 540 N N . LEU A 1 68 ? 6.534 0.081 -7.964 1.00 78.00 68 LEU A N 1
ATOM 541 C CA . LEU A 1 68 ? 6.282 1.311 -7.218 1.00 78.00 68 LEU A CA 1
ATOM 542 C C . LEU A 1 68 ? 4.963 1.957 -7.627 1.00 78.00 68 LEU A C 1
ATOM 544 O O . LEU A 1 68 ? 4.186 2.333 -6.750 1.00 78.00 68 LEU A O 1
ATOM 548 N N . GLY A 1 69 ? 4.656 2.018 -8.922 1.00 82.25 69 GLY A N 1
ATOM 549 C CA . GLY A 1 69 ? 3.371 2.544 -9.369 1.00 82.25 69 GLY A CA 1
ATOM 550 C C . GLY A 1 69 ? 2.187 1.639 -9.044 1.00 82.25 69 GLY A C 1
ATOM 551 O O . GLY A 1 69 ? 1.103 2.142 -8.748 1.00 82.25 69 GLY A O 1
ATOM 552 N N . ILE A 1 70 ? 2.360 0.311 -9.004 1.00 84.38 70 ILE A N 1
ATOM 553 C CA . ILE A 1 70 ? 1.326 -0.606 -8.476 1.00 84.38 70 ILE A CA 1
ATOM 554 C C . ILE A 1 70 ? 1.054 -0.300 -6.995 1.00 84.38 70 ILE A C 1
ATOM 556 O O . ILE A 1 70 ? -0.096 -0.120 -6.592 1.00 84.38 70 ILE A O 1
ATOM 560 N N . MET A 1 71 ? 2.110 -0.164 -6.192 1.00 83.69 71 MET A N 1
ATOM 561 C CA . MET A 1 71 ? 2.001 0.202 -4.780 1.00 83.69 71 MET A CA 1
ATOM 562 C C . MET A 1 71 ? 1.320 1.564 -4.596 1.00 83.69 71 MET A C 1
ATOM 564 O O . MET A 1 71 ? 0.403 1.691 -3.784 1.00 83.69 71 MET A O 1
ATOM 568 N N . HIS A 1 72 ? 1.721 2.578 -5.366 1.00 85.94 72 HIS A N 1
ATOM 569 C CA . HIS A 1 72 ? 1.159 3.926 -5.276 1.00 85.94 72 HIS A CA 1
ATOM 570 C C . HIS A 1 72 ? -0.333 3.947 -5.618 1.00 85.94 72 HIS A C 1
ATOM 572 O O . HIS A 1 72 ? -1.137 4.545 -4.896 1.00 85.94 72 HIS A O 1
ATOM 578 N N . ARG A 1 73 ? -0.730 3.215 -6.667 1.00 86.81 73 ARG A N 1
ATOM 579 C CA . ARG A 1 73 ? -2.139 3.019 -7.038 1.00 86.81 73 ARG A CA 1
ATOM 580 C C . ARG A 1 73 ? -2.932 2.363 -5.907 1.00 86.81 73 ARG A C 1
ATOM 582 O O . ARG A 1 73 ? -4.006 2.865 -5.571 1.00 86.81 73 ARG A O 1
ATOM 589 N N . ALA A 1 74 ? -2.387 1.334 -5.258 1.00 87.81 74 ALA A N 1
ATOM 590 C CA . ALA A 1 74 ? -3.027 0.680 -4.116 1.00 87.81 74 ALA A CA 1
ATOM 591 C C . ALA A 1 74 ? -3.178 1.620 -2.899 1.00 87.81 74 ALA A C 1
ATOM 593 O O . ALA A 1 74 ? -4.243 1.655 -2.271 1.00 87.81 74 ALA A O 1
ATOM 594 N N . VAL A 1 75 ? -2.172 2.456 -2.600 1.00 87.50 75 VAL A N 1
ATOM 595 C CA . VAL A 1 75 ? -2.264 3.504 -1.561 1.00 87.50 75 VAL A CA 1
ATOM 596 C C . VAL A 1 75 ? -3.406 4.471 -1.874 1.00 87.50 75 VAL A C 1
ATOM 598 O O . VAL A 1 75 ? -4.279 4.691 -1.030 1.00 87.50 75 VAL A O 1
ATOM 601 N N . ARG A 1 76 ? -3.440 5.025 -3.093 1.00 87.88 76 ARG A N 1
ATOM 602 C CA . ARG A 1 76 ? -4.473 5.981 -3.523 1.00 87.88 76 ARG A CA 1
ATOM 603 C C . ARG A 1 76 ? -5.867 5.376 -3.506 1.00 87.88 76 ARG A C 1
ATOM 605 O O . ARG A 1 76 ? -6.801 6.014 -3.018 1.00 87.88 76 ARG A O 1
ATOM 612 N N . ALA A 1 77 ? -6.012 4.148 -3.997 1.00 87.94 77 ALA A N 1
ATOM 613 C CA . ALA A 1 77 ? -7.270 3.413 -3.960 1.00 87.94 77 ALA A CA 1
ATOM 614 C C . ALA A 1 77 ? -7.768 3.257 -2.518 1.00 87.94 77 ALA A C 1
ATOM 616 O O . ALA A 1 77 ? -8.934 3.536 -2.223 1.00 87.94 77 ALA A O 1
ATOM 617 N N . ARG A 1 78 ? -6.870 2.905 -1.589 1.00 86.81 78 ARG A N 1
ATOM 618 C CA . ARG A 1 78 ? -7.222 2.790 -0.177 1.00 86.81 78 ARG A CA 1
ATOM 619 C C . ARG A 1 78 ? -7.622 4.131 0.424 1.00 86.81 78 ARG A C 1
ATOM 621 O O . ARG A 1 78 ? -8.673 4.180 1.057 1.00 86.81 78 ARG A O 1
ATOM 628 N N . ILE A 1 79 ? -6.844 5.197 0.213 1.00 87.06 79 ILE A N 1
ATOM 629 C CA . ILE A 1 79 ? -7.171 6.548 0.703 1.00 87.06 79 ILE A CA 1
ATOM 630 C C . ILE A 1 79 ? -8.562 6.964 0.221 1.00 87.06 79 ILE A C 1
ATOM 632 O O . ILE A 1 79 ? -9.371 7.366 1.048 1.00 87.06 79 ILE A O 1
ATOM 636 N N . ARG A 1 80 ? -8.877 6.789 -1.070 1.00 85.81 80 ARG A N 1
ATOM 637 C CA . ARG A 1 80 ? -10.207 7.092 -1.635 1.00 85.81 80 ARG A CA 1
ATOM 638 C C . ARG A 1 80 ? -11.328 6.278 -0.980 1.00 85.81 80 ARG A C 1
ATOM 640 O O . ARG A 1 80 ? -12.413 6.799 -0.755 1.00 85.81 80 ARG A O 1
ATOM 647 N N . LYS A 1 81 ? -11.066 5.010 -0.644 1.00 84.69 81 LYS A N 1
ATOM 648 C CA . LYS A 1 81 ? -12.033 4.110 0.012 1.00 84.69 81 LYS A CA 1
ATOM 649 C C . LYS A 1 81 ? -12.313 4.488 1.472 1.00 84.69 81 LYS A C 1
ATOM 651 O O . LYS A 1 81 ? -13.415 4.235 1.947 1.00 84.69 81 LYS A O 1
ATOM 656 N N . VAL A 1 82 ? -11.334 5.043 2.197 1.00 79.81 82 VAL A N 1
ATOM 657 C CA . VAL A 1 82 ? -11.471 5.389 3.633 1.00 79.81 82 VAL A CA 1
ATOM 658 C C . VAL A 1 82 ? -11.702 6.876 3.914 1.00 79.81 82 VAL A C 1
ATOM 660 O O . VAL A 1 82 ? -12.301 7.209 4.931 1.00 79.81 82 VAL A O 1
ATOM 663 N N . SER A 1 83 ? -11.269 7.761 3.018 1.00 68.88 83 SER A N 1
ATOM 664 C CA . SER A 1 83 ? -11.625 9.180 2.966 1.00 68.88 83 SER A CA 1
ATOM 665 C C . SER A 1 83 ? -12.334 9.442 1.642 1.00 68.88 83 SER A C 1
ATOM 667 O O . SER A 1 83 ? -11.698 9.905 0.691 1.00 68.88 83 SER A O 1
ATOM 669 N N . PRO A 1 84 ? -13.646 9.174 1.559 1.00 61.47 84 PRO A N 1
ATOM 670 C CA . PRO A 1 84 ? -14.471 9.726 0.500 1.00 61.47 84 PRO A CA 1
ATOM 671 C C . PRO A 1 84 ? -14.644 11.227 0.770 1.00 61.47 84 PRO A C 1
ATOM 673 O O . PRO A 1 84 ? -15.710 11.686 1.165 1.00 61.47 84 PRO A O 1
ATOM 676 N N . GLU A 1 85 ? -13.576 12.009 0.626 1.00 54.12 85 GLU A N 1
ATOM 677 C CA . GLU A 1 85 ? -13.712 13.456 0.506 1.00 54.12 85 GLU A CA 1
ATOM 678 C C . GLU A 1 85 ? -14.297 13.713 -0.891 1.00 54.12 85 GLU A C 1
ATOM 680 O O . GLU A 1 85 ? -13.589 13.766 -1.889 1.00 54.12 85 GLU A O 1
ATOM 685 N N . THR A 1 86 ? -15.630 13.738 -0.942 1.00 52.22 86 THR A N 1
ATOM 686 C CA . THR A 1 86 ? -16.454 14.441 -1.930 1.00 52.22 86 THR A CA 1
ATOM 687 C C . THR A 1 86 ? -16.101 14.197 -3.403 1.00 52.22 86 THR A C 1
ATOM 689 O O . THR A 1 86 ? -15.626 15.080 -4.108 1.00 52.22 86 THR A O 1
ATOM 692 N N . VAL A 1 87 ? -16.473 13.028 -3.925 1.00 49.16 87 VAL A N 1
ATOM 693 C CA . VAL A 1 87 ? -16.979 12.937 -5.308 1.00 49.16 87 VAL A CA 1
ATOM 694 C C . VAL A 1 87 ? -18.506 12.896 -5.268 1.00 49.16 87 VAL A C 1
ATOM 696 O O . VAL A 1 87 ? -19.148 11.960 -5.727 1.00 49.16 87 VAL A O 1
ATOM 699 N N . GLU A 1 88 ? -19.104 13.949 -4.710 1.00 51.22 88 GLU A N 1
ATOM 700 C CA . GLU A 1 88 ? -20.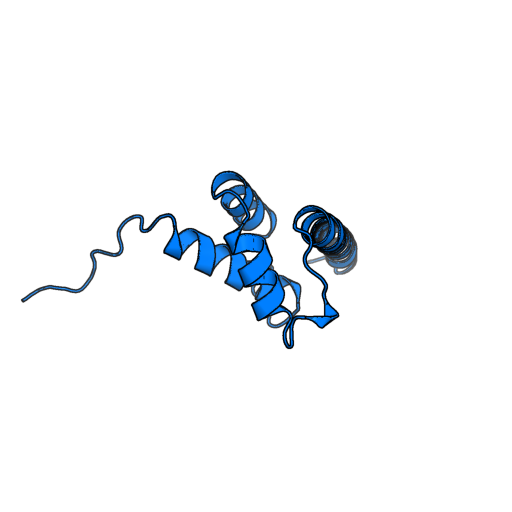360 14.456 -5.257 1.00 51.22 88 GLU A CA 1
ATOM 701 C C . GLU A 1 88 ? -19.998 15.293 -6.487 1.00 51.22 88 GLU A C 1
ATOM 703 O O . GLU A 1 88 ? -19.809 16.503 -6.421 1.00 51.22 88 GLU A O 1
ATOM 708 N N . SER A 1 89 ? -19.826 14.630 -7.625 1.00 48.81 89 SER A N 1
ATOM 709 C CA . SER A 1 89 ? -19.901 15.287 -8.925 1.00 48.81 89 SER A CA 1
ATOM 710 C C . SER A 1 89 ? -20.475 14.283 -9.909 1.00 48.81 89 SER A C 1
ATOM 712 O O . SER A 1 89 ? -19.818 13.309 -10.272 1.00 48.81 89 SER A O 1
ATOM 714 N N . GLY A 1 90 ? -21.740 14.498 -10.273 1.00 46.12 90 GLY A N 1
ATOM 715 C CA . GLY A 1 90 ? -22.407 13.747 -11.332 1.00 46.12 90 GLY A CA 1
ATOM 716 C C . GLY A 1 90 ? -23.650 12.953 -10.936 1.00 46.12 90 GLY A C 1
ATOM 717 O O . GLY A 1 90 ? -23.910 11.923 -11.547 1.00 46.12 90 GLY A O 1
ATOM 718 N N . ARG A 1 91 ? -24.455 13.408 -9.969 1.00 48.22 91 ARG A N 1
ATOM 719 C CA . ARG A 1 91 ? -25.882 13.042 -9.938 1.00 48.22 91 ARG A CA 1
ATOM 720 C C . ARG A 1 91 ? -26.730 14.307 -10.009 1.00 48.22 91 ARG A C 1
ATOM 722 O O . ARG A 1 91 ? -27.354 14.712 -9.038 1.00 48.22 91 ARG A O 1
ATOM 729 N N . SER A 1 92 ? -26.698 14.944 -11.175 1.00 50.44 92 SER A N 1
ATOM 730 C CA . SER A 1 92 ? -27.721 15.911 -11.560 1.00 50.44 92 SER A CA 1
ATOM 731 C C . SER A 1 92 ? -28.777 15.176 -12.376 1.00 50.44 92 SER A C 1
ATOM 733 O O . SER A 1 92 ? -28.432 14.640 -13.422 1.00 50.44 92 SER A O 1
ATOM 735 N N . ALA A 1 93 ? -29.998 15.183 -11.830 1.00 46.47 93 ALA A N 1
ATOM 736 C CA . ALA A 1 93 ? -31.314 15.017 -12.461 1.00 46.47 93 ALA A CA 1
ATOM 737 C C . ALA A 1 93 ? -31.523 13.851 -13.445 1.00 46.47 93 ALA A C 1
ATOM 739 O O . ALA A 1 93 ? -31.026 13.911 -14.588 1.00 46.47 93 ALA A O 1
#

Secondary structure (DSSP, 8-state):
---HHHHHHHHHHHHHHHHHHHHHTT--GGG-SSHHHHHHHHHHHS-HHHHHHHHHHH-GGG-SSSHHHHHHHHHHHHHHHH-------S---